Protein AF-A0A967L5Y7-F1 (afdb_monomer)

Foldseek 3Di:
DVVCVVVVPPPDDDDDPDDDPLVVVVVLLPDPPRDAQAEAAEQVVLLAAAQVSCFCCCVVRVHAYEHFDDDPVRVVVRVVVRVVCVVVVHHYYYYSPVVRGDRRHDPVD

Nearest PDB structures (foldseek):
  3vys-assembly1_B  TM=9.656E-01  e=8.120E-08  Thermococcus kodakarensis KOD1
  3dmd-assembly1_B-1  TM=2.455E-01  e=4.415E-01  Pyrococcus furiosus
  3dmd-assembly1_A  TM=2.765E-01  e=7.997E-01  Pyrococcus furiosus
  6g15-assembly2_B  TM=2.785E-01  e=3.416E+00  Staphylococcus aureus subsp. aureus USA300

Structure (mmCIF, N/CA/C/O backbone):
data_AF-A0A967L5Y7-F1
#
_entry.id   AF-A0A967L5Y7-F1
#
loop_
_atom_site.group_PDB
_atom_site.id
_atom_site.type_symbol
_atom_site.label_atom_id
_atom_site.label_alt_id
_atom_site.label_comp_id
_atom_site.label_asym_id
_atom_site.label_entity_id
_atom_site.label_seq_id
_atom_site.pdbx_PDB_ins_code
_atom_site.Cartn_x
_atom_site.Cartn_y
_atom_site.Cartn_z
_atom_site.occupancy
_atom_site.B_iso_or_equiv
_atom_site.auth_seq_id
_atom_site.auth_comp_id
_atom_site.auth_asym_id
_atom_site.auth_atom_id
_atom_site.pdbx_PDB_model_num
ATOM 1 N N . VAL A 1 1 ? 13.017 -0.365 -19.236 1.00 94.12 1 VAL A N 1
ATOM 2 C CA . VAL A 1 1 ? 12.847 -1.751 -19.743 1.00 94.12 1 VAL A CA 1
ATOM 3 C C . VAL A 1 1 ? 12.087 -1.774 -21.061 1.00 94.12 1 VAL A C 1
ATOM 5 O O . VAL A 1 1 ? 12.693 -2.161 -22.048 1.00 94.12 1 VAL A O 1
ATOM 8 N N . LEU A 1 2 ? 10.824 -1.322 -21.113 1.00 95.88 2 LEU A N 1
ATOM 9 C CA . LEU A 1 2 ? 10.016 -1.339 -22.348 1.00 95.88 2 LEU A CA 1
ATOM 10 C C . LEU A 1 2 ? 10.694 -0.610 -23.518 1.00 95.88 2 LEU A C 1
ATOM 12 O O . LEU A 1 2 ? 10.911 -1.221 -24.555 1.00 95.88 2 LEU A O 1
ATOM 16 N N . LEU A 1 3 ? 11.163 0.623 -23.305 1.00 97.38 3 LEU A N 1
ATOM 17 C CA . LEU A 1 3 ? 11.866 1.385 -24.344 1.00 97.38 3 LEU A CA 1
ATOM 18 C C . LEU A 1 3 ? 13.152 0.698 -24.845 1.00 97.38 3 LEU A C 1
ATOM 20 O O . LEU A 1 3 ? 13.415 0.663 -26.039 1.00 97.38 3 LEU A O 1
ATOM 24 N N . ALA A 1 4 ? 13.947 0.111 -23.943 1.00 97.19 4 ALA A N 1
ATOM 25 C CA . ALA A 1 4 ? 15.163 -0.612 -24.329 1.00 97.19 4 ALA A CA 1
ATOM 26 C C . ALA A 1 4 ? 14.841 -1.848 -25.187 1.00 97.19 4 ALA A C 1
ATOM 28 O O . ALA A 1 4 ? 15.575 -2.156 -26.124 1.00 97.19 4 ALA A O 1
ATOM 29 N N . ARG A 1 5 ? 13.716 -2.521 -24.896 1.00 96.69 5 ARG A N 1
ATOM 30 C CA . ARG A 1 5 ? 13.182 -3.612 -25.717 1.00 96.69 5 ARG A CA 1
ATOM 31 C C . ARG A 1 5 ? 12.712 -3.107 -27.082 1.00 96.69 5 ARG A C 1
ATOM 33 O O . ARG A 1 5 ? 13.040 -3.733 -28.081 1.00 96.69 5 ARG A O 1
ATOM 40 N N . GLU A 1 6 ? 11.982 -1.994 -27.126 1.00 97.94 6 GLU A N 1
ATOM 41 C CA . GLU A 1 6 ? 11.517 -1.366 -28.375 1.00 97.94 6 GLU A CA 1
ATOM 42 C C . GLU A 1 6 ? 12.681 -0.950 -29.285 1.00 97.94 6 GLU A C 1
ATOM 44 O O . GLU A 1 6 ? 12.597 -1.103 -30.498 1.00 97.94 6 GLU A O 1
ATOM 49 N N . GLN A 1 7 ? 13.787 -0.475 -28.708 1.00 98.06 7 GLN A N 1
ATOM 50 C CA . GLN A 1 7 ? 14.977 -0.031 -29.441 1.00 98.06 7 GLN A CA 1
ATOM 51 C C . GLN A 1 7 ? 15.994 -1.149 -29.732 1.00 98.06 7 GLN A C 1
ATOM 53 O O . GLN A 1 7 ? 17.020 -0.887 -30.356 1.00 98.06 7 GLN A O 1
ATOM 58 N N . GLY A 1 8 ? 15.749 -2.383 -29.279 1.00 97.88 8 GLY A N 1
ATOM 59 C CA . GLY A 1 8 ? 16.661 -3.511 -29.504 1.00 97.88 8 GLY A CA 1
ATOM 60 C C . GLY A 1 8 ? 18.032 -3.367 -28.827 1.00 97.88 8 GLY A C 1
ATOM 61 O O . GLY A 1 8 ? 19.029 -3.861 -29.352 1.00 97.88 8 GLY A O 1
ATOM 62 N N . LEU A 1 9 ? 18.113 -2.687 -27.677 1.00 98.00 9 LEU A N 1
ATOM 63 C CA . LEU A 1 9 ? 19.384 -2.433 -26.988 1.00 98.00 9 LEU A CA 1
ATOM 64 C C . LEU A 1 9 ? 19.919 -3.702 -26.306 1.00 98.00 9 LEU A C 1
ATOM 66 O O . LEU A 1 9 ? 19.432 -4.108 -25.252 1.00 98.00 9 LEU A O 1
ATOM 70 N N . ALA A 1 10 ? 20.964 -4.300 -26.879 1.00 96.69 10 ALA A N 1
ATOM 71 C CA . ALA A 1 10 ? 21.591 -5.519 -26.356 1.00 96.69 10 ALA A CA 1
ATOM 72 C C . ALA A 1 10 ? 22.532 -5.284 -25.156 1.00 96.69 10 ALA A C 1
ATOM 74 O O . ALA A 1 10 ? 22.893 -6.225 -24.456 1.00 96.69 10 ALA A O 1
ATOM 75 N N . ASN A 1 11 ? 22.939 -4.037 -24.908 1.00 97.38 11 ASN A N 1
ATOM 76 C CA . ASN A 1 11 ? 23.853 -3.649 -23.829 1.00 97.38 11 ASN A CA 1
ATOM 77 C C . ASN A 1 11 ? 23.134 -3.032 -22.614 1.00 97.38 11 ASN A C 1
ATOM 79 O O . ASN A 1 11 ? 23.776 -2.402 -21.775 1.00 97.38 11 ASN A O 1
ATOM 83 N N . PHE A 1 12 ? 21.812 -3.185 -22.521 1.00 97.81 12 PHE A N 1
ATOM 84 C CA . PHE A 1 12 ? 21.024 -2.731 -21.381 1.00 97.81 12 PHE A CA 1
ATOM 85 C C . PHE A 1 12 ? 20.764 -3.888 -20.411 1.00 97.81 12 PHE A C 1
ATOM 87 O O . PHE A 1 12 ? 20.192 -4.908 -20.789 1.00 97.81 12 PHE A O 1
ATOM 94 N N . SER A 1 13 ? 21.128 -3.716 -19.143 1.00 96.69 13 SER A N 1
ATOM 95 C CA . SER A 1 13 ? 20.881 -4.700 -18.088 1.00 96.69 13 SER A CA 1
ATOM 96 C C . SER A 1 13 ? 20.437 -4.022 -16.790 1.00 96.69 13 SER A C 1
ATOM 98 O O . SER A 1 13 ? 20.732 -2.855 -16.538 1.00 96.69 13 SER A O 1
ATOM 100 N N . ILE A 1 14 ? 19.680 -4.756 -15.970 1.00 96.88 14 ILE A N 1
ATOM 101 C CA . ILE A 1 14 ? 19.250 -4.339 -14.631 1.00 96.88 14 ILE A CA 1
ATOM 102 C C . ILE A 1 14 ? 19.487 -5.516 -13.690 1.00 96.88 14 ILE A C 1
ATOM 104 O O . ILE A 1 14 ? 19.041 -6.628 -13.971 1.00 96.88 14 ILE A O 1
ATOM 108 N N . VAL A 1 15 ? 20.123 -5.266 -12.548 1.00 97.25 15 VAL A N 1
ATOM 109 C CA . VAL A 1 15 ? 20.073 -6.190 -11.409 1.00 97.25 15 VAL A CA 1
ATOM 110 C C . VAL A 1 15 ? 18.820 -5.849 -10.606 1.00 97.25 15 VAL A C 1
ATOM 112 O O . VAL A 1 15 ? 18.752 -4.796 -9.973 1.00 97.25 15 VAL A O 1
ATOM 115 N N . SER A 1 16 ? 17.789 -6.689 -10.700 1.00 95.31 16 SER A N 1
ATOM 116 C CA . SER A 1 16 ? 16.496 -6.415 -10.067 1.00 95.31 16 SER A CA 1
ATOM 117 C C . SER A 1 16 ? 16.449 -6.943 -8.636 1.00 95.31 16 SER A C 1
ATOM 119 O O . SER A 1 16 ? 16.475 -8.150 -8.426 1.00 95.31 16 SER A O 1
ATOM 121 N N . ASN A 1 17 ? 16.303 -6.026 -7.678 1.00 94.31 17 ASN A N 1
ATOM 122 C CA . ASN A 1 17 ? 16.046 -6.311 -6.261 1.00 94.31 17 ASN A CA 1
ATOM 123 C C . ASN A 1 17 ? 14.715 -5.686 -5.803 1.00 94.31 17 ASN A C 1
ATOM 125 O O . ASN A 1 17 ? 14.584 -5.224 -4.671 1.00 94.31 17 ASN A O 1
ATOM 129 N N . GLN A 1 18 ? 13.746 -5.571 -6.714 1.00 92.25 18 GLN A N 1
ATOM 130 C CA . GLN A 1 18 ? 12.443 -4.989 -6.396 1.00 92.25 18 GLN A CA 1
ATOM 131 C C . GLN A 1 18 ? 11.676 -5.880 -5.411 1.00 92.25 18 GLN A C 1
ATOM 133 O O . GLN A 1 18 ? 11.660 -7.102 -5.543 1.00 92.25 18 GLN A O 1
ATOM 138 N N . VAL A 1 19 ? 11.009 -5.250 -4.444 1.00 91.00 19 VAL A N 1
ATOM 139 C CA . VAL A 1 19 ? 10.188 -5.914 -3.423 1.00 91.00 19 VAL A CA 1
ATOM 140 C C . VAL A 1 19 ? 8.753 -5.406 -3.483 1.00 91.00 19 VAL A C 1
ATOM 142 O O . VAL A 1 19 ? 8.499 -4.283 -3.921 1.00 91.00 19 VAL A O 1
ATOM 145 N N . THR A 1 20 ? 7.804 -6.220 -3.022 1.00 89.75 20 THR A N 1
ATOM 146 C CA . THR A 1 20 ? 6.391 -5.833 -2.957 1.00 89.75 20 THR A CA 1
ATOM 147 C C . THR A 1 20 ? 5.969 -5.561 -1.516 1.00 89.75 20 THR A C 1
ATOM 149 O O . THR A 1 20 ? 6.334 -6.292 -0.594 1.00 89.75 20 THR A O 1
ATOM 152 N N . VAL A 1 21 ? 5.168 -4.509 -1.318 1.00 88.88 21 VAL A N 1
ATOM 153 C CA . VAL A 1 21 ? 4.643 -4.152 0.010 1.00 88.88 21 VAL A CA 1
ATOM 154 C C . VAL A 1 21 ? 3.753 -5.258 0.596 1.00 88.88 21 VAL A C 1
ATOM 156 O O . VAL A 1 21 ? 3.981 -5.616 1.749 1.00 88.88 21 VAL A O 1
ATOM 159 N N . PRO A 1 22 ? 2.800 -5.862 -0.150 1.00 87.56 22 PRO A N 1
ATOM 160 C CA . PRO A 1 22 ? 1.959 -6.927 0.399 1.00 87.56 22 PRO A CA 1
ATOM 161 C C . PRO A 1 22 ? 2.747 -8.120 0.954 1.00 87.56 22 PRO A C 1
ATOM 163 O O . PRO A 1 22 ? 2.399 -8.620 2.020 1.00 87.56 22 PRO A O 1
ATOM 166 N N . ALA A 1 23 ? 3.822 -8.554 0.284 1.00 89.44 23 ALA A N 1
ATOM 167 C CA . ALA A 1 23 ? 4.631 -9.681 0.751 1.00 89.44 23 ALA A CA 1
ATOM 168 C C . ALA A 1 23 ? 5.355 -9.367 2.070 1.00 89.44 23 ALA A C 1
ATOM 170 O O . ALA A 1 23 ? 5.318 -10.171 2.999 1.00 89.44 23 ALA A O 1
ATOM 171 N N . ALA A 1 24 ? 5.955 -8.177 2.179 1.00 89.50 24 ALA A N 1
ATOM 172 C CA . ALA A 1 24 ? 6.624 -7.742 3.404 1.00 89.50 24 ALA A CA 1
ATOM 173 C C . ALA A 1 24 ? 5.642 -7.603 4.580 1.00 89.50 24 ALA A C 1
ATOM 175 O O . ALA A 1 24 ? 5.938 -8.008 5.701 1.00 89.50 24 ALA A O 1
ATOM 176 N N . VAL A 1 25 ? 4.450 -7.064 4.315 1.00 90.69 25 VAL A N 1
ATOM 177 C CA . VAL A 1 25 ? 3.403 -6.899 5.327 1.00 90.69 25 VAL A CA 1
ATOM 178 C C . VAL A 1 25 ? 2.849 -8.244 5.800 1.00 90.69 25 VAL A C 1
ATOM 180 O O . VAL A 1 25 ? 2.651 -8.405 7.000 1.00 90.69 25 VAL A O 1
ATOM 183 N N . ARG A 1 26 ? 2.630 -9.220 4.904 1.00 91.62 26 ARG A N 1
ATOM 184 C CA . ARG A 1 26 ? 2.212 -10.577 5.308 1.00 91.62 26 ARG A CA 1
ATOM 185 C C . ARG A 1 26 ? 3.235 -11.217 6.238 1.00 91.62 26 ARG A C 1
ATOM 187 O O . ARG A 1 26 ? 2.866 -11.659 7.315 1.00 91.62 26 ARG A O 1
ATOM 194 N N . ALA A 1 27 ? 4.518 -11.148 5.884 1.00 91.31 27 ALA A N 1
ATOM 195 C CA . ALA A 1 27 ? 5.583 -11.678 6.732 1.00 91.31 27 ALA A CA 1
ATOM 196 C C . ALA A 1 27 ? 5.596 -11.045 8.138 1.00 91.31 27 ALA A C 1
ATOM 198 O O . ALA A 1 27 ? 5.846 -11.738 9.121 1.00 91.31 27 ALA A O 1
ATOM 199 N N . LEU A 1 28 ? 5.297 -9.745 8.247 1.00 90.19 28 LEU A N 1
ATOM 200 C CA . LEU A 1 28 ? 5.168 -9.063 9.537 1.00 90.19 28 LEU A CA 1
ATOM 201 C C . LEU A 1 28 ? 3.927 -9.524 10.315 1.00 90.19 28 LEU A C 1
ATOM 203 O O . LEU A 1 28 ? 4.002 -9.713 11.525 1.00 90.19 28 LEU A O 1
ATOM 207 N N . LEU A 1 29 ? 2.792 -9.689 9.640 1.00 90.38 29 LEU A N 1
ATOM 208 C CA . LEU A 1 29 ? 1.529 -10.105 10.254 1.00 90.38 29 LEU A CA 1
ATOM 209 C C . LEU A 1 29 ? 1.522 -11.570 10.707 1.00 90.38 29 LEU A C 1
ATOM 211 O O . LEU A 1 29 ? 0.865 -11.885 11.694 1.00 90.38 29 LEU A O 1
ATOM 215 N N . ASP A 1 30 ? 2.262 -12.437 10.018 1.00 91.38 30 ASP A N 1
ATOM 216 C CA . ASP A 1 30 ? 2.412 -13.854 10.369 1.00 91.38 30 ASP A CA 1
ATOM 217 C C . ASP A 1 30 ? 3.391 -14.070 11.540 1.00 91.38 30 ASP A C 1
ATOM 219 O O . ASP A 1 30 ? 3.446 -15.158 12.117 1.00 91.38 30 ASP A O 1
ATOM 223 N N . ALA A 1 31 ? 4.171 -13.048 11.913 1.00 90.00 31 ALA A N 1
ATOM 224 C CA . ALA A 1 31 ? 5.104 -13.135 13.026 1.00 90.00 31 ALA A CA 1
ATOM 225 C C . ALA A 1 31 ? 4.360 -13.034 14.381 1.00 90.00 31 ALA A C 1
ATOM 227 O O . ALA A 1 31 ? 3.676 -12.039 14.633 1.00 90.00 31 ALA A O 1
ATOM 228 N N . PRO A 1 32 ? 4.525 -14.012 15.296 1.00 77.62 32 PRO A N 1
ATOM 229 C CA . PRO A 1 32 ? 3.743 -14.105 16.537 1.00 77.62 32 PRO A CA 1
ATOM 230 C C . PRO A 1 32 ? 3.980 -12.947 17.520 1.00 77.62 32 PRO A C 1
ATOM 232 O O . PRO A 1 32 ? 3.134 -12.665 18.365 1.00 77.62 32 PRO A O 1
ATOM 235 N N . GLU A 1 33 ? 5.108 -12.248 17.391 1.00 80.56 33 GLU A N 1
ATOM 236 C CA . GLU A 1 33 ? 5.489 -11.133 18.265 1.00 80.56 33 GLU A CA 1
ATOM 237 C C . GLU A 1 33 ? 4.855 -9.791 17.842 1.00 80.56 33 GLU A C 1
ATOM 239 O O . GLU A 1 33 ? 4.972 -8.784 18.548 1.00 80.56 33 GLU A O 1
ATOM 244 N N . THR A 1 34 ? 4.197 -9.743 16.679 1.00 76.38 34 THR A N 1
ATOM 245 C CA . THR A 1 34 ? 3.704 -8.498 16.084 1.00 76.38 34 THR A CA 1
ATOM 246 C C . THR A 1 34 ? 2.453 -7.991 16.800 1.00 76.38 34 THR A C 1
ATOM 248 O O . THR A 1 34 ? 1.347 -8.506 16.639 1.00 76.38 34 THR A O 1
ATOM 251 N N . ARG A 1 35 ? 2.609 -6.897 17.553 1.00 85.19 35 ARG A N 1
ATOM 252 C CA . ARG A 1 35 ? 1.511 -6.180 18.221 1.00 85.19 35 ARG A CA 1
ATOM 253 C C . ARG A 1 35 ? 1.089 -4.959 17.408 1.00 85.19 35 ARG A C 1
ATOM 255 O O . ARG A 1 35 ? 1.485 -3.839 17.713 1.00 85.19 35 ARG A O 1
ATOM 262 N N . LEU A 1 36 ? 0.317 -5.189 16.347 1.00 89.75 36 LEU A N 1
ATOM 263 C CA . LEU A 1 36 ? -0.233 -4.127 15.499 1.00 89.75 36 LEU A CA 1
ATOM 264 C C . LEU A 1 36 ? -1.758 -4.165 15.503 1.00 89.75 36 LEU A C 1
ATOM 266 O O . LEU A 1 36 ? -2.358 -5.209 15.241 1.00 89.75 36 LEU A O 1
ATOM 270 N N . ASP A 1 37 ? -2.380 -3.015 15.747 1.00 93.00 37 ASP A N 1
ATOM 271 C CA . ASP A 1 37 ? -3.841 -2.879 15.761 1.00 93.00 37 ASP A CA 1
ATOM 272 C C . ASP A 1 37 ? -4.407 -2.420 14.416 1.00 93.00 37 ASP A C 1
ATOM 274 O O . ASP A 1 37 ? -5.554 -2.721 14.097 1.00 93.00 37 ASP A O 1
ATOM 278 N N . ALA A 1 38 ? -3.618 -1.688 13.629 1.00 96.00 38 ALA A N 1
ATOM 279 C CA . ALA A 1 38 ? -4.014 -1.099 12.354 1.00 96.00 38 ALA A CA 1
ATOM 280 C C . ALA A 1 38 ? -2.784 -0.654 11.549 1.00 96.00 38 ALA A C 1
AT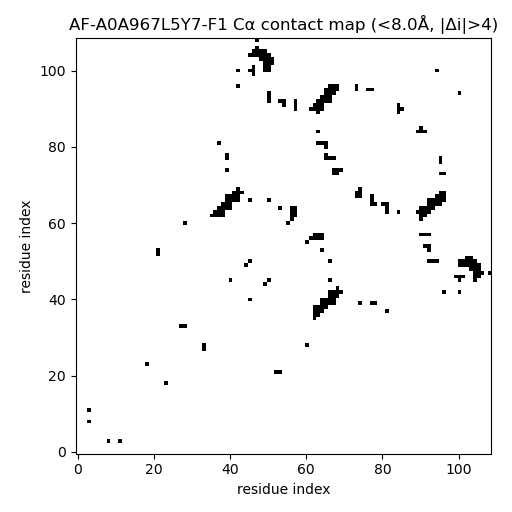OM 282 O O . ALA A 1 38 ? -1.671 -0.619 12.077 1.00 96.00 38 ALA A O 1
ATOM 283 N N . PHE A 1 39 ? -2.994 -0.258 10.291 1.00 95.94 39 PHE A N 1
ATOM 284 C CA . PHE A 1 39 ? -1.928 0.237 9.418 1.00 95.94 39 PHE A CA 1
ATOM 285 C C . PHE A 1 39 ? -2.283 1.561 8.747 1.00 95.94 39 PHE A C 1
ATOM 287 O O . PHE A 1 39 ? -3.407 1.775 8.291 1.00 95.94 39 PHE A O 1
ATOM 294 N N . ILE A 1 40 ? -1.269 2.409 8.590 1.00 97.00 40 ILE A N 1
ATOM 295 C CA . ILE A 1 40 ? -1.292 3.519 7.640 1.00 97.00 40 ILE A CA 1
ATOM 296 C C . ILE A 1 40 ? -0.531 3.063 6.394 1.00 97.00 40 ILE A C 1
ATOM 298 O O . ILE A 1 40 ? 0.671 2.805 6.453 1.00 97.00 40 ILE A O 1
ATOM 302 N N . ALA A 1 41 ? -1.236 2.920 5.273 1.00 95.06 41 ALA A N 1
ATOM 303 C CA . ALA A 1 41 ? -0.645 2.465 4.020 1.00 95.06 41 ALA A CA 1
ATOM 304 C C . ALA A 1 41 ? 0.047 3.619 3.265 1.00 95.06 41 ALA A C 1
ATOM 306 O O . ALA A 1 41 ? -0.446 4.754 3.275 1.00 95.06 41 ALA A O 1
ATOM 307 N N . PRO A 1 42 ? 1.175 3.343 2.581 1.00 92.31 42 PRO A N 1
ATOM 308 C CA . PRO A 1 42 ? 1.977 4.366 1.919 1.00 92.31 42 PRO A CA 1
ATOM 309 C C . PRO A 1 42 ? 1.280 4.939 0.678 1.00 92.31 42 PRO A C 1
ATOM 311 O O . PRO A 1 42 ? 0.971 4.214 -0.273 1.00 92.31 42 PRO A O 1
ATOM 314 N N . GLY A 1 43 ? 1.120 6.265 0.644 1.00 92.50 43 GLY A N 1
ATOM 315 C CA . GLY A 1 43 ? 0.456 6.975 -0.449 1.00 92.50 43 GLY A CA 1
ATOM 316 C C . GLY A 1 43 ? 1.083 6.733 -1.823 1.00 92.50 43 GLY A C 1
ATOM 317 O O . GLY A 1 43 ? 0.377 6.355 -2.749 1.00 92.50 43 GLY A O 1
ATOM 318 N N . HIS A 1 44 ? 2.407 6.873 -1.969 1.00 94.38 44 HIS A N 1
ATOM 319 C CA . HIS A 1 44 ? 3.073 6.739 -3.277 1.00 94.38 44 HIS A CA 1
ATOM 320 C C . HIS A 1 44 ? 2.991 5.333 -3.882 1.00 94.38 44 HIS A C 1
ATOM 322 O O . HIS A 1 44 ? 2.813 5.198 -5.088 1.00 94.38 44 HIS A O 1
ATOM 328 N N . VAL A 1 45 ? 3.067 4.279 -3.065 1.00 93.19 45 VAL A N 1
ATOM 329 C CA . VAL A 1 45 ? 2.858 2.905 -3.560 1.00 93.19 45 VAL A CA 1
ATOM 330 C C . VAL A 1 45 ? 1.404 2.728 -3.997 1.00 93.19 45 VAL A C 1
ATOM 332 O O . VAL A 1 45 ? 1.129 2.115 -5.029 1.00 93.19 45 VAL A O 1
ATOM 335 N N . SER A 1 46 ? 0.474 3.321 -3.248 1.00 95.00 46 SER A N 1
ATOM 336 C CA . SER A 1 46 ? -0.954 3.289 -3.561 1.00 95.00 46 SER A CA 1
ATOM 337 C C . SER A 1 46 ? -1.304 4.100 -4.816 1.00 95.00 46 SER A C 1
ATOM 339 O O . SER A 1 46 ? -2.268 3.765 -5.491 1.00 95.00 46 SER A O 1
ATOM 341 N N . LEU A 1 47 ? -0.516 5.115 -5.200 1.00 94.81 47 LEU A N 1
ATOM 342 C CA . LEU A 1 47 ? -0.695 5.812 -6.488 1.00 94.81 47 LEU A CA 1
ATOM 343 C C . LEU A 1 47 ? -0.563 4.852 -7.670 1.00 94.81 47 LEU A C 1
ATOM 345 O O . LEU A 1 47 ? -1.298 4.963 -8.647 1.00 94.81 47 LEU A O 1
ATOM 349 N N . VAL A 1 48 ? 0.382 3.918 -7.573 1.00 95.12 48 VAL A N 1
ATOM 350 C CA . VAL A 1 48 ? 0.647 2.927 -8.617 1.00 95.12 48 VAL A CA 1
ATOM 351 C C . VAL A 1 48 ? -0.334 1.767 -8.507 1.00 95.12 48 VAL A C 1
ATOM 353 O O . VAL A 1 48 ? -0.947 1.381 -9.493 1.00 95.12 48 VAL A O 1
ATOM 356 N N . THR A 1 49 ? -0.504 1.231 -7.301 1.00 94.06 49 THR A N 1
ATOM 357 C CA . THR A 1 49 ? -1.166 -0.064 -7.084 1.00 94.06 49 THR A CA 1
ATOM 358 C C . THR A 1 49 ? -2.643 0.028 -6.689 1.00 94.06 49 THR A C 1
ATOM 360 O O . THR A 1 49 ? -3.347 -0.982 -6.689 1.00 94.06 49 THR A O 1
ATOM 363 N N . GLY A 1 50 ? -3.123 1.226 -6.356 1.00 94.25 50 GLY A N 1
ATOM 364 C CA . GLY A 1 50 ? -4.464 1.448 -5.833 1.00 94.25 50 GLY A CA 1
ATOM 365 C C . GLY A 1 50 ? -4.626 0.957 -4.398 1.00 94.25 50 GLY A C 1
ATOM 366 O O . GLY A 1 50 ? -3.657 0.784 -3.659 1.00 94.25 50 GLY A O 1
ATOM 367 N N . SER A 1 51 ? -5.875 0.738 -3.985 1.00 92.12 51 SER A N 1
ATOM 368 C CA . SER A 1 51 ? -6.199 0.280 -2.626 1.00 92.12 51 SER A CA 1
ATOM 369 C C . SER A 1 51 ? -6.434 -1.224 -2.514 1.00 92.12 51 SER A C 1
ATOM 371 O O . SER A 1 51 ? -6.317 -1.785 -1.422 1.00 92.12 51 SER A O 1
ATOM 373 N N . ARG A 1 52 ? -6.741 -1.896 -3.632 1.00 90.12 52 ARG A N 1
ATOM 374 C CA . ARG A 1 52 ? -7.077 -3.330 -3.664 1.00 90.12 52 ARG A CA 1
ATOM 375 C C . ARG A 1 52 ? -6.014 -4.236 -3.024 1.00 90.12 52 ARG A C 1
ATOM 377 O O . ARG A 1 52 ? -6.410 -5.140 -2.288 1.00 90.12 52 ARG A O 1
ATOM 384 N N . PRO A 1 53 ? -4.696 -4.016 -3.218 1.00 91.56 53 PRO A N 1
ATOM 385 C CA . PRO A 1 53 ? -3.677 -4.907 -2.659 1.00 91.56 53 PRO A CA 1
ATOM 386 C C . PRO A 1 53 ? -3.631 -4.950 -1.132 1.00 91.56 53 PRO A C 1
ATOM 388 O O . PRO A 1 53 ? -3.026 -5.865 -0.589 1.00 91.56 53 PRO A O 1
ATOM 391 N N . TYR A 1 54 ? -4.255 -3.996 -0.435 1.00 92.69 54 TYR A N 1
ATOM 392 C CA . TYR A 1 54 ? -4.328 -3.978 1.029 1.00 92.69 54 TYR A CA 1
ATOM 393 C C . TYR A 1 54 ? -5.539 -4.738 1.585 1.00 92.69 54 TYR A C 1
ATOM 395 O O . TYR A 1 54 ? -5.637 -4.921 2.795 1.00 92.69 54 TYR A O 1
ATOM 403 N N . GLY A 1 55 ? -6.463 -5.202 0.731 1.00 93.25 55 GLY A N 1
ATOM 404 C CA . GLY A 1 55 ? -7.722 -5.825 1.161 1.00 93.25 55 GLY A CA 1
ATOM 405 C C . GLY A 1 55 ? -7.535 -7.034 2.080 1.00 93.25 55 GLY A C 1
ATOM 406 O O . GLY A 1 55 ? -8.301 -7.216 3.025 1.00 93.25 55 GLY A O 1
ATOM 407 N N . PHE A 1 56 ? -6.466 -7.802 1.863 1.00 94.12 56 PHE A N 1
ATOM 408 C CA . PHE A 1 56 ? -6.138 -8.968 2.680 1.00 94.12 56 PHE A CA 1
ATOM 409 C C . PHE A 1 56 ? -5.874 -8.625 4.152 1.00 94.12 56 PHE A C 1
ATOM 411 O O . PHE A 1 56 ? -6.083 -9.454 5.025 1.00 94.12 56 PHE A O 1
ATOM 418 N N . MET A 1 57 ? -5.417 -7.406 4.453 1.00 94.50 57 MET A N 1
ATOM 419 C CA . MET A 1 57 ? -5.083 -7.006 5.823 1.00 94.50 57 MET A CA 1
ATOM 420 C C . MET A 1 57 ? -6.349 -6.934 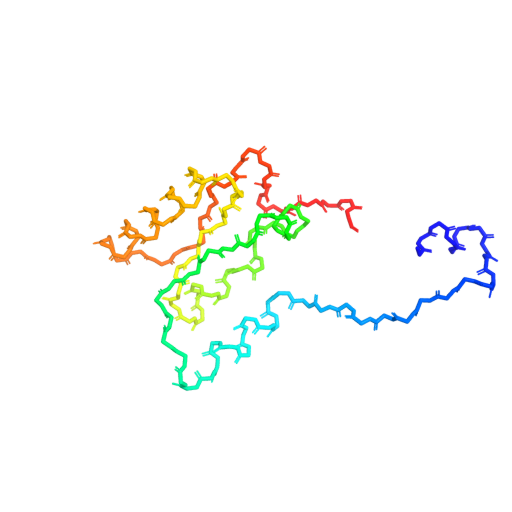6.684 1.00 94.50 57 MET A C 1
ATOM 422 O O . MET A 1 57 ? -6.354 -7.392 7.825 1.00 94.50 57 MET A O 1
ATOM 426 N N . ALA A 1 58 ? -7.443 -6.435 6.106 1.00 94.75 58 ALA A N 1
ATOM 427 C CA . ALA A 1 58 ? -8.745 -6.420 6.759 1.00 94.75 58 ALA A CA 1
ATOM 428 C C . ALA A 1 58 ? -9.413 -7.805 6.730 1.00 94.75 58 ALA A C 1
ATOM 430 O O . ALA A 1 58 ? -9.914 -8.253 7.757 1.00 94.75 58 ALA A O 1
ATOM 431 N N . ALA A 1 59 ? -9.398 -8.486 5.578 1.00 95.19 59 ALA A N 1
ATOM 432 C CA . ALA A 1 59 ? -10.113 -9.750 5.385 1.00 95.19 59 ALA A CA 1
ATOM 433 C C . ALA A 1 59 ? -9.477 -10.941 6.124 1.00 95.19 59 ALA A C 1
ATOM 435 O O . ALA A 1 59 ? -10.191 -11.707 6.764 1.00 95.19 59 ALA A O 1
ATOM 436 N N . ASP A 1 60 ? -8.151 -11.078 6.054 1.00 94.88 60 ASP A N 1
ATOM 437 C CA . ASP A 1 60 ? -7.439 -12.257 6.559 1.00 94.88 60 ASP A CA 1
ATOM 438 C C . ASP A 1 60 ? -6.956 -12.040 8.005 1.00 94.88 60 ASP A C 1
ATOM 440 O O . ASP A 1 60 ? -6.944 -12.973 8.803 1.00 94.88 60 ASP A O 1
ATOM 444 N N . TYR A 1 61 ? -6.568 -10.804 8.355 1.00 93.88 61 TYR A N 1
ATOM 445 C CA . TYR A 1 61 ? -5.915 -10.490 9.637 1.00 93.88 61 TYR A CA 1
ATOM 446 C C . TYR A 1 61 ? -6.744 -9.595 10.567 1.00 93.88 61 TYR A C 1
ATOM 448 O O . TYR A 1 61 ? -6.321 -9.316 11.693 1.00 93.88 61 TYR A O 1
ATOM 456 N N . GLY A 1 62 ? -7.903 -9.105 10.116 1.00 94.69 62 GLY A N 1
ATOM 457 C CA . GLY A 1 62 ? -8.747 -8.217 10.914 1.00 94.69 62 GLY A CA 1
ATOM 458 C C . GLY A 1 62 ? -8.071 -6.891 11.275 1.00 94.69 62 GLY A C 1
ATOM 459 O O . GLY A 1 62 ? -8.404 -6.301 12.303 1.00 94.69 62 GLY A O 1
ATOM 460 N N . LYS A 1 63 ? -7.128 -6.409 10.455 1.00 95.25 63 LYS A N 1
ATOM 461 C CA . LYS A 1 63 ? -6.399 -5.153 10.682 1.00 95.25 63 LYS A CA 1
ATOM 462 C C . LYS A 1 63 ? -6.907 -4.058 9.736 1.00 95.25 63 LYS A C 1
ATOM 464 O O . LYS A 1 63 ? -6.685 -4.169 8.527 1.00 95.25 63 LYS A O 1
ATOM 469 N N . PRO A 1 64 ? -7.568 -2.995 10.238 1.00 97.38 64 PRO A N 1
ATOM 470 C CA . PRO A 1 64 ? -8.001 -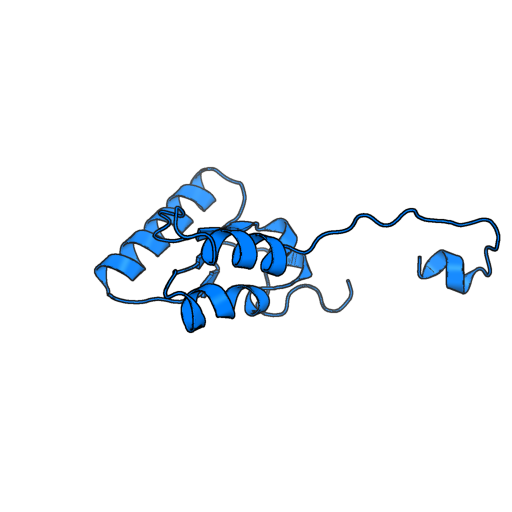1.891 9.393 1.00 97.38 64 PRO A CA 1
ATOM 471 C C . PRO A 1 64 ? -6.794 -1.150 8.819 1.00 97.38 64 PRO A C 1
ATOM 473 O O . PRO A 1 64 ? -5.738 -1.041 9.452 1.00 97.38 64 PRO A O 1
ATOM 476 N N . VAL A 1 65 ? -6.970 -0.617 7.612 1.00 97.12 65 VAL A N 1
ATOM 477 C CA . VAL A 1 65 ? -5.913 0.084 6.880 1.00 97.12 65 VAL A CA 1
ATOM 478 C C . VAL A 1 65 ? -6.448 1.401 6.355 1.00 97.12 65 VAL A C 1
ATOM 480 O O . VAL A 1 65 ? -7.535 1.447 5.782 1.00 97.12 65 VAL A O 1
ATOM 483 N N . VAL A 1 66 ? -5.668 2.469 6.498 1.00 98.19 66 VAL A N 1
ATOM 484 C CA . VAL A 1 66 ? -5.977 3.753 5.864 1.00 98.19 66 VAL A CA 1
ATOM 485 C C . VAL A 1 66 ? -4.801 4.206 5.011 1.00 98.19 66 VAL A C 1
ATOM 487 O O . VAL A 1 66 ? -3.694 4.380 5.512 1.00 98.19 66 VAL A O 1
ATOM 490 N N . ILE A 1 67 ? -5.026 4.406 3.712 1.00 97.94 67 ILE A N 1
ATOM 491 C CA . ILE A 1 67 ? -4.028 5.000 2.811 1.00 97.94 67 ILE A CA 1
ATOM 492 C C . ILE A 1 67 ? -3.939 6.492 3.098 1.00 97.94 67 ILE A C 1
ATOM 494 O O . ILE A 1 67 ? -4.955 7.184 3.009 1.00 97.94 67 ILE A O 1
ATOM 498 N N . SER A 1 68 ? -2.734 6.979 3.385 1.00 98.31 68 SER A N 1
ATOM 499 C CA . SER A 1 68 ? -2.466 8.378 3.729 1.00 98.31 68 SER A CA 1
ATOM 500 C C . SER A 1 68 ? -1.556 9.055 2.709 1.00 98.31 68 SER A C 1
ATOM 502 O O . SER A 1 68 ? -0.723 8.410 2.068 1.00 98.31 68 SER A O 1
ATOM 504 N N . GLY A 1 69 ? -1.698 10.376 2.597 1.00 96.38 69 GLY A N 1
ATOM 505 C CA . GLY A 1 69 ? -0.646 11.236 2.063 1.00 96.38 69 GLY A CA 1
ATOM 506 C C . GLY A 1 69 ? 0.491 11.437 3.073 1.00 96.38 69 GLY A C 1
ATOM 507 O O . GLY A 1 69 ? 0.60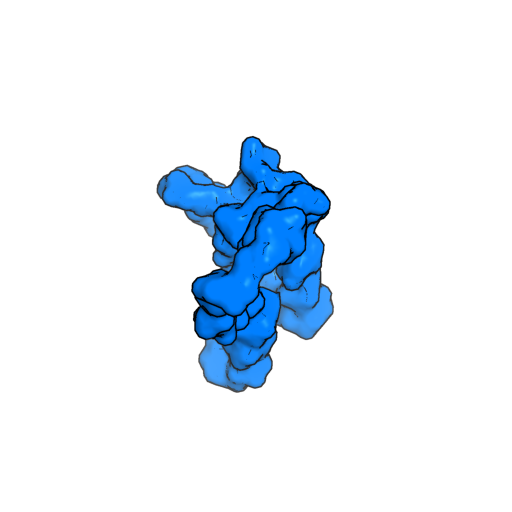4 10.701 4.058 1.00 96.38 69 GLY A O 1
ATOM 508 N N . PHE A 1 70 ? 1.336 12.432 2.816 1.00 96.31 70 PHE A N 1
ATOM 509 C CA . PHE A 1 70 ? 2.568 12.688 3.576 1.00 96.31 70 PHE A CA 1
ATOM 510 C C . PHE A 1 70 ? 2.545 14.008 4.346 1.00 96.31 70 PHE A C 1
ATOM 512 O O . PHE A 1 70 ? 3.479 14.284 5.097 1.00 96.31 70 PHE A O 1
ATOM 519 N N . GLU A 1 71 ? 1.492 14.814 4.190 1.00 96.75 71 GLU A N 1
ATOM 520 C CA . GLU A 1 71 ? 1.350 16.019 4.997 1.00 96.75 71 GLU A CA 1
ATOM 521 C C . GLU A 1 71 ? 1.012 15.639 6.444 1.00 96.75 71 GLU A C 1
ATOM 523 O O . GLU A 1 71 ? 0.316 14.644 6.678 1.00 96.75 71 GLU A O 1
ATOM 528 N N . PRO A 1 72 ? 1.424 16.437 7.443 1.00 97.44 72 PRO A N 1
ATOM 529 C CA . PRO A 1 72 ? 1.089 16.164 8.839 1.00 97.44 72 PRO A CA 1
ATOM 530 C C . PRO A 1 72 ? -0.417 15.970 9.065 1.00 97.44 72 PRO A C 1
ATOM 532 O O . PRO A 1 72 ? -0.840 15.092 9.816 1.00 97.44 72 PRO A O 1
ATOM 535 N N . THR A 1 73 ? -1.245 16.752 8.369 1.00 97.94 73 THR A N 1
ATOM 536 C CA . THR A 1 73 ? -2.708 16.645 8.427 1.00 97.94 73 THR A CA 1
ATOM 537 C C . THR A 1 73 ? -3.239 15.354 7.809 1.00 97.94 73 THR A C 1
ATOM 539 O O . THR A 1 73 ? -4.252 14.843 8.287 1.00 97.94 73 THR A O 1
ATOM 542 N N . ASP A 1 74 ? -2.553 14.788 6.811 1.00 98.06 74 ASP A N 1
ATOM 543 C CA . ASP A 1 74 ? -2.930 13.500 6.230 1.00 98.06 74 ASP A CA 1
ATOM 544 C C . ASP A 1 74 ? -2.781 12.377 7.257 1.00 98.06 74 ASP A C 1
ATOM 546 O O . ASP A 1 74 ? -3.716 11.604 7.472 1.00 98.06 74 ASP A O 1
ATOM 550 N N . LEU A 1 75 ? -1.644 12.347 7.958 1.00 97.81 75 LEU A N 1
ATOM 551 C CA . LEU A 1 75 ? -1.366 11.350 8.994 1.00 97.81 75 LEU A CA 1
ATOM 552 C C . LEU A 1 75 ? -2.327 11.469 10.179 1.00 97.81 75 LEU A C 1
ATOM 554 O O . LEU A 1 75 ? -2.842 10.456 10.664 1.00 97.81 75 LEU A O 1
ATOM 558 N N . LEU A 1 76 ? -2.612 12.695 10.629 1.00 98.38 76 LEU A N 1
ATOM 559 C CA . LEU A 1 76 ? -3.591 12.935 11.692 1.00 98.38 76 LEU A CA 1
ATOM 560 C C . LEU A 1 76 ? -4.987 12.452 11.282 1.00 98.38 76 LEU A C 1
ATOM 562 O O . LEU A 1 76 ? -5.669 11.784 12.063 1.00 98.38 76 LEU A O 1
ATOM 566 N N . GLN A 1 77 ? -5.409 12.738 10.049 1.00 98.56 77 GLN A N 1
ATOM 567 C CA . GLN A 1 77 ? -6.707 12.298 9.550 1.00 98.56 77 GLN A CA 1
ATOM 568 C C . GLN A 1 77 ? -6.769 10.775 9.375 1.00 98.56 77 GLN A C 1
ATOM 570 O O . GLN A 1 77 ? -7.769 10.171 9.759 1.00 98.56 77 GLN A O 1
ATOM 575 N N . ALA A 1 78 ? -5.719 10.144 8.846 1.00 98.56 78 ALA A N 1
ATOM 576 C CA . ALA A 1 78 ? -5.646 8.692 8.704 1.00 98.56 78 ALA A CA 1
ATOM 577 C C . ALA A 1 78 ? -5.721 7.988 10.068 1.00 98.56 78 ALA A C 1
ATOM 579 O O . ALA A 1 78 ? -6.480 7.034 10.238 1.00 98.56 78 ALA A O 1
ATOM 580 N N . THR A 1 79 ? -5.021 8.526 11.070 1.00 98.38 79 THR A N 1
ATOM 581 C CA . THR A 1 79 ? -5.091 8.049 12.459 1.00 98.38 79 THR A CA 1
ATOM 582 C C . THR A 1 79 ? -6.506 8.184 13.021 1.00 98.38 79 THR A C 1
ATOM 584 O O . THR A 1 79 ? -7.057 7.231 13.570 1.00 98.38 79 THR A O 1
ATOM 587 N N . LEU A 1 80 ? -7.148 9.341 12.831 1.00 98.62 80 LEU A N 1
ATOM 588 C CA . LEU A 1 80 ? -8.533 9.560 13.251 1.00 98.62 80 LEU A CA 1
ATOM 589 C C . LEU A 1 80 ? -9.506 8.576 12.580 1.00 98.62 80 LEU A C 1
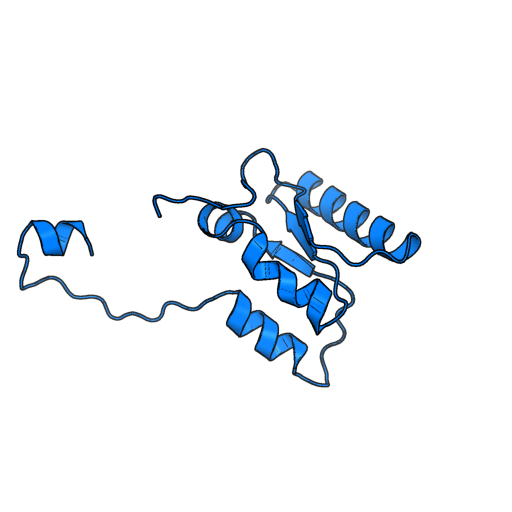ATOM 591 O O . LEU A 1 80 ? -10.438 8.096 13.223 1.00 98.62 80 LEU A O 1
ATOM 595 N N . MET A 1 81 ? -9.306 8.274 11.297 1.00 98.62 81 MET A N 1
ATOM 596 C CA . MET A 1 81 ? -10.115 7.306 10.551 1.00 98.62 81 MET A CA 1
ATOM 597 C C . MET A 1 81 ? -9.971 5.887 11.118 1.00 98.62 81 MET A C 1
ATOM 599 O O . MET A 1 81 ? -10.985 5.229 11.346 1.00 98.62 81 MET A O 1
ATOM 603 N N . ILE A 1 82 ? -8.750 5.454 11.449 1.00 98.62 82 ILE A N 1
ATOM 604 C CA . ILE A 1 82 ? -8.493 4.174 12.134 1.00 98.62 82 ILE A CA 1
ATOM 605 C C . ILE A 1 82 ? -9.229 4.113 13.477 1.00 98.62 82 ILE A C 1
ATOM 607 O O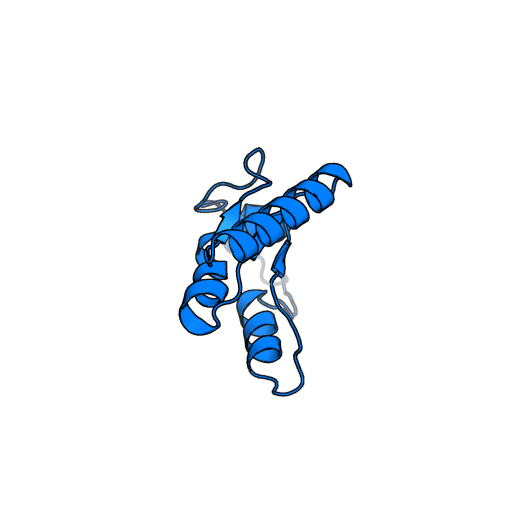 . ILE A 1 82 ? -9.971 3.165 13.733 1.00 98.62 82 ILE A O 1
ATOM 611 N N . LEU A 1 83 ? -9.072 5.137 14.321 1.00 98.38 83 LEU A N 1
ATOM 612 C CA . LEU A 1 83 ? -9.701 5.174 15.646 1.00 98.38 83 LEU A CA 1
ATOM 613 C C . LEU A 1 83 ? -11.234 5.134 15.556 1.00 98.38 83 LEU A C 1
ATOM 615 O O . LEU A 1 83 ? -11.894 4.492 16.373 1.00 98.38 83 LEU A O 1
ATOM 619 N N . ARG A 1 84 ? -11.822 5.787 14.544 1.00 98.62 84 ARG A N 1
ATOM 620 C CA . ARG A 1 84 ? -13.266 5.712 14.276 1.00 98.62 84 ARG A CA 1
ATOM 621 C C . ARG A 1 84 ? -13.699 4.308 13.878 1.00 98.62 84 ARG A C 1
ATOM 623 O O . ARG A 1 84 ? -14.689 3.835 14.425 1.00 98.62 84 ARG A O 1
ATOM 630 N N . GLN A 1 85 ? -12.955 3.645 12.988 1.00 98.31 85 GLN A N 1
ATOM 631 C CA . GLN A 1 85 ? -13.230 2.255 12.619 1.00 98.31 85 GLN A CA 1
ATOM 632 C C . GLN A 1 85 ? -13.221 1.345 13.853 1.00 98.31 85 GLN A C 1
ATOM 634 O O . GLN A 1 85 ? -14.186 0.620 14.070 1.00 98.31 85 GLN A O 1
ATOM 639 N N . GLN A 1 86 ? -12.203 1.457 14.710 1.00 96.81 86 GLN A N 1
ATOM 640 C CA . GLN A 1 86 ? -12.107 0.670 15.945 1.00 96.81 86 GLN A CA 1
ATOM 641 C C . GLN A 1 86 ? -13.285 0.921 16.893 1.00 96.81 86 GLN A C 1
ATOM 643 O O . GLN A 1 86 ? -13.916 -0.025 17.358 1.00 96.81 86 GLN A O 1
ATOM 648 N N . ARG A 1 87 ? -13.634 2.192 17.133 1.00 98.12 87 ARG A N 1
ATOM 649 C CA . ARG A 1 87 ? -14.796 2.572 17.954 1.00 98.12 87 ARG A CA 1
ATOM 650 C C . ARG A 1 87 ? -16.112 2.016 17.397 1.00 98.12 87 ARG A C 1
ATOM 652 O O . ARG A 1 87 ? -17.014 1.698 18.161 1.00 98.12 87 ARG A O 1
ATOM 659 N N . GLU A 1 88 ? -16.237 1.944 16.077 1.00 98.19 88 GLU A N 1
ATOM 660 C CA . GLU A 1 88 ? -17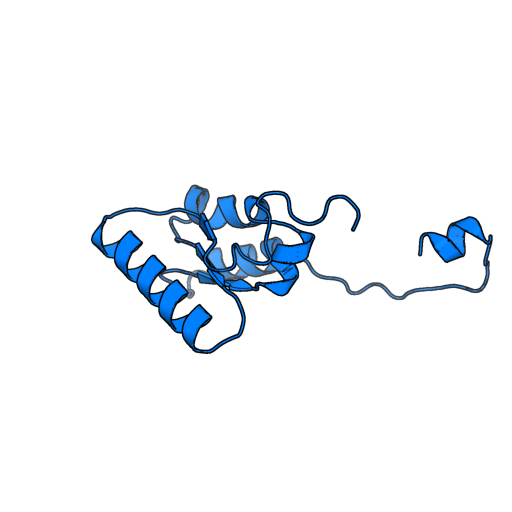.437 1.481 15.369 1.00 98.19 88 GLU A CA 1
ATOM 661 C C . GLU A 1 88 ? -17.448 -0.038 15.126 1.00 98.19 88 GLU A C 1
ATOM 663 O O . GLU A 1 88 ? -18.397 -0.546 14.534 1.00 98.19 88 GLU A O 1
ATOM 668 N N . GLY A 1 89 ? -16.404 -0.768 15.537 1.00 97.00 89 GLY A N 1
ATOM 669 C CA . GLY A 1 89 ? -16.259 -2.198 15.248 1.00 97.00 89 GLY A CA 1
ATOM 670 C C . GLY A 1 89 ? -16.090 -2.515 13.755 1.00 97.00 89 GLY A C 1
ATOM 671 O O . GLY A 1 89 ? -16.360 -3.636 13.330 1.00 97.00 89 GLY A O 1
ATOM 672 N N . ARG A 1 90 ? -15.669 -1.539 12.940 1.00 97.88 90 ARG A N 1
ATOM 673 C CA . ARG A 1 90 ? -15.401 -1.720 11.507 1.00 97.88 90 ARG A CA 1
ATOM 674 C C . ARG A 1 90 ? -13.953 -2.141 11.280 1.00 97.88 90 ARG A C 1
ATOM 676 O O . ARG A 1 90 ? -13.048 -1.704 11.984 1.00 97.88 90 ARG A O 1
ATOM 683 N N . CYS A 1 91 ? -13.731 -2.936 10.238 1.00 97.62 91 CYS A N 1
ATOM 684 C CA . CYS A 1 91 ? -12.400 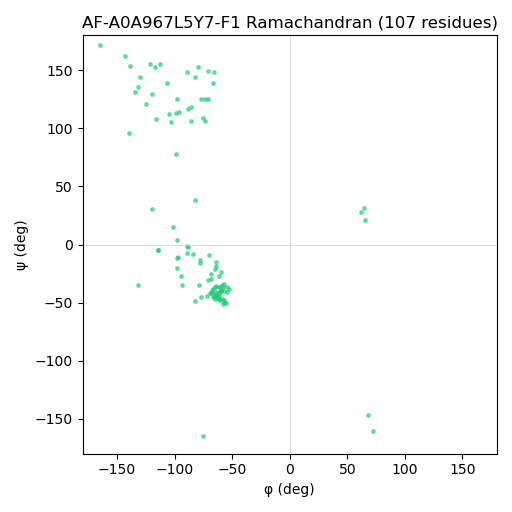-3.306 9.776 1.00 97.62 91 CYS A CA 1
ATOM 685 C C . CYS A 1 91 ? -12.364 -3.299 8.247 1.00 97.62 91 CYS A C 1
ATOM 687 O O . CYS A 1 91 ? -12.812 -4.238 7.594 1.00 97.62 91 CYS A O 1
ATOM 689 N N . THR A 1 92 ? -11.912 -2.189 7.668 1.00 97.75 92 THR A N 1
ATOM 690 C CA . THR A 1 92 ? -11.949 -1.955 6.220 1.00 97.75 92 THR A CA 1
ATOM 691 C C . THR A 1 92 ? -10.706 -1.211 5.740 1.00 97.75 92 THR A C 1
ATOM 693 O O . THR A 1 92 ? -9.993 -0.580 6.526 1.00 97.75 92 THR A O 1
ATOM 696 N N . VAL A 1 93 ? -10.454 -1.276 4.430 1.00 97.12 93 VAL A N 1
ATOM 697 C CA . VAL A 1 93 ? -9.469 -0.418 3.765 1.00 97.12 93 VAL A CA 1
ATOM 698 C C . VAL A 1 93 ? -10.146 0.896 3.392 1.00 97.12 93 VAL A C 1
ATOM 700 O O . VAL A 1 93 ? -11.074 0.914 2.584 1.00 97.12 93 VAL A O 1
ATOM 703 N N . GLU A 1 94 ? -9.664 2.004 3.943 1.00 97.75 94 GLU A N 1
ATOM 704 C CA . GLU A 1 94 ? -10.111 3.344 3.575 1.00 97.75 94 GLU A CA 1
ATOM 705 C C . GLU A 1 94 ? -8.987 4.123 2.882 1.00 97.75 94 GLU A C 1
ATOM 707 O O . GLU A 1 94 ? -7.796 3.877 3.064 1.00 97.75 94 GLU A O 1
ATOM 712 N N . ASN A 1 95 ? -9.376 5.097 2.067 1.00 97.62 95 ASN A N 1
ATOM 713 C CA . ASN A 1 95 ? -8.450 5.981 1.375 1.00 97.62 95 ASN A CA 1
ATOM 714 C C . ASN A 1 95 ? -8.664 7.407 1.885 1.00 97.62 95 ASN A C 1
ATOM 716 O O . ASN A 1 95 ? -9.702 8.009 1.587 1.00 97.62 95 ASN A O 1
ATOM 720 N N . GLN A 1 96 ? -7.713 7.916 2.672 1.00 97.94 96 GLN A N 1
ATOM 721 C CA . GLN A 1 96 ? -7.641 9.324 3.070 1.00 97.94 96 GLN A CA 1
ATOM 722 C C . GLN A 1 96 ? -7.053 10.160 1.923 1.00 97.94 96 GLN A C 1
ATOM 724 O O . GLN A 1 96 ? -7.530 11.261 1.646 1.00 97.94 96 GLN A O 1
ATOM 729 N N . TYR A 1 97 ? -6.110 9.596 1.166 1.00 97.12 97 TYR A N 1
ATOM 730 C CA . TYR A 1 97 ? -5.386 10.274 0.090 1.00 97.12 97 TYR A CA 1
ATOM 731 C C . TYR A 1 97 ? -6.134 10.316 -1.260 1.00 97.12 97 TYR A C 1
ATOM 733 O O . TYR A 1 97 ? -5.540 10.218 -2.338 1.00 97.12 97 TYR A O 1
ATOM 741 N N . ARG A 1 98 ? -7.462 10.502 -1.229 1.00 94.12 98 ARG A N 1
ATOM 742 C CA . ARG A 1 98 ? -8.354 10.431 -2.413 1.00 94.12 98 ARG A CA 1
ATOM 743 C C . ARG A 1 98 ? -8.021 11.430 -3.515 1.00 94.12 98 ARG A C 1
ATOM 745 O O . ARG A 1 98 ? -8.374 11.205 -4.664 1.00 94.12 98 ARG A O 1
ATOM 752 N N . ARG A 1 99 ? -7.349 12.530 -3.164 1.00 94.06 99 ARG A N 1
ATOM 753 C CA . ARG A 1 99 ? -6.893 13.542 -4.127 1.00 94.06 99 ARG A CA 1
ATOM 754 C C . ARG A 1 99 ? -5.855 13.012 -5.118 1.00 94.06 99 ARG A C 1
ATOM 756 O O . ARG A 1 99 ? -5.637 13.650 -6.139 1.00 94.06 99 ARG A O 1
ATOM 763 N N . ALA A 1 100 ? -5.203 11.893 -4.804 1.00 94.00 100 ALA A N 1
ATOM 764 C CA . ALA A 1 100 ? -4.114 11.355 -5.608 1.00 94.00 100 ALA A CA 1
ATOM 765 C C . ALA A 1 100 ? -4.273 9.852 -5.900 1.00 94.00 100 ALA A C 1
ATOM 767 O O . ALA A 1 100 ? -3.927 9.399 -6.986 1.00 94.00 100 ALA A O 1
ATOM 768 N N . VAL A 1 101 ? -4.828 9.073 -4.966 1.00 95.12 101 VAL A N 1
ATOM 769 C CA . VAL A 1 101 ? -4.950 7.615 -5.098 1.00 95.12 101 VAL A CA 1
ATOM 770 C C . VAL A 1 101 ? -6.331 7.227 -5.624 1.00 95.12 101 VAL A C 1
ATOM 772 O O . VAL A 1 101 ? -7.330 7.375 -4.917 1.00 95.12 101 VAL A O 1
ATOM 775 N N . ALA A 1 102 ? -6.379 6.671 -6.835 1.00 92.31 102 ALA A N 1
ATOM 776 C CA . ALA A 1 102 ? -7.563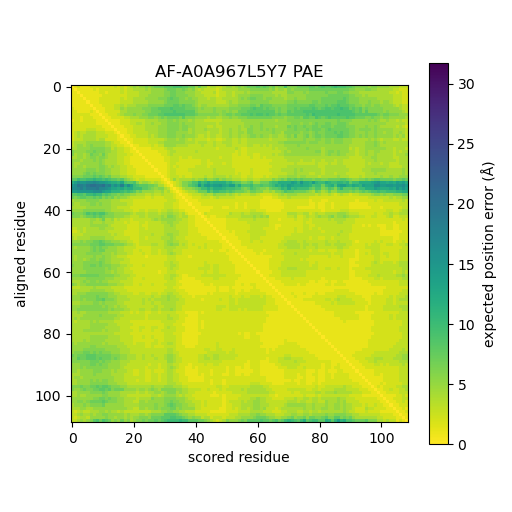 6.000 -7.369 1.00 92.31 102 ALA A CA 1
ATOM 777 C C . ALA A 1 102 ? -7.683 4.564 -6.811 1.00 92.31 102 ALA A C 1
ATOM 779 O O . ALA A 1 102 ? -6.657 3.949 -6.513 1.00 92.31 102 ALA A O 1
ATOM 780 N N . PRO A 1 103 ? -8.897 3.985 -6.703 1.00 88.19 103 PRO A N 1
ATOM 781 C CA . PRO A 1 103 ? -9.078 2.609 -6.218 1.00 88.19 103 PRO A CA 1
ATOM 782 C C . PRO A 1 103 ? -8.255 1.568 -6.986 1.00 88.19 103 PRO A C 1
ATOM 784 O O . PRO A 1 103 ? -7.716 0.639 -6.383 1.00 88.19 103 PRO A O 1
ATOM 787 N N . ASP A 1 104 ? -8.117 1.775 -8.296 1.00 91.12 104 ASP A N 1
ATOM 788 C CA . ASP A 1 104 ? -7.453 0.856 -9.225 1.00 91.12 104 ASP A CA 1
ATOM 789 C C . ASP A 1 104 ? -5.998 1.249 -9.521 1.00 91.12 104 ASP A C 1
ATOM 791 O O . ASP A 1 104 ? -5.337 0.603 -10.329 1.00 91.12 104 ASP A O 1
ATOM 795 N N . GLY A 1 105 ? -5.489 2.293 -8.857 1.00 93.69 105 GLY A N 1
ATOM 796 C CA . GLY A 1 105 ? -4.129 2.784 -9.060 1.00 93.69 105 GLY A CA 1
ATOM 797 C C . GLY A 1 105 ? -3.921 3.406 -10.439 1.00 93.69 105 GLY A C 1
ATOM 798 O O . GLY A 1 105 ? -4.828 4.026 -11.000 1.00 93.69 105 GLY A O 1
ATOM 799 N N . ASN A 1 106 ? -2.710 3.256 -10.976 1.00 95.12 106 ASN A N 1
ATOM 800 C CA . ASN A 1 106 ? -2.340 3.745 -12.298 1.00 95.12 106 ASN A CA 1
ATOM 801 C C . ASN A 1 106 ? -2.302 2.577 -13.300 1.00 95.12 106 ASN A C 1
ATOM 803 O O . ASN A 1 106 ? -1.327 1.828 -13.306 1.00 95.12 106 ASN A O 1
ATOM 807 N N . PRO A 1 107 ? -3.289 2.445 -14.204 1.00 91.38 107 PRO A N 1
ATOM 808 C CA . PRO A 1 107 ? -3.360 1.320 -15.139 1.00 91.38 107 PRO A CA 1
ATOM 809 C C . PRO A 1 107 ? -2.281 1.342 -16.235 1.00 91.38 107 PRO A C 1
ATOM 811 O O . PRO A 1 107 ? -2.183 0.390 -17.004 1.00 91.38 107 PRO A O 1
ATOM 814 N N . ARG A 1 108 ? -1.510 2.433 -16.363 1.00 93.12 108 ARG A N 1
ATOM 815 C CA . ARG A 1 108 ? -0.422 2.570 -17.349 1.00 93.12 108 ARG A CA 1
ATOM 816 C C . ARG A 1 108 ? 0.967 2.267 -16.783 1.00 93.12 108 ARG A C 1
ATOM 818 O O . ARG A 1 108 ? 1.918 2.273 -17.565 1.00 93.12 108 ARG A O 1
ATOM 825 N N . ALA A 1 109 ? 1.088 2.135 -15.463 1.00 86.38 109 ALA A N 1
ATOM 826 C CA . ALA A 1 109 ? 2.346 1.800 -14.803 1.00 86.38 109 ALA A CA 1
ATOM 827 C C . ALA A 1 109 ? 2.690 0.323 -15.025 1.00 86.38 109 ALA A C 1
ATOM 829 O O . ALA A 1 109 ? 3.891 0.047 -15.244 1.00 86.38 109 ALA A O 1
#

Radius of gyration: 17.09 Å; Cα contacts (8 Å, |Δi|>4): 138; chains: 1; bounding box: 41×31×48 Å

Mean predicted aligned error: 3.52 Å

Secondary structure (DSSP, 8-state):
-HHHHHTT-TT---------HHHHHHHHHTSTT---S-EEEEHHHHHHH-SGGGHHHHHHH---EEEE-SSHHHHHHHHHHHHHHHHTT---EEES-TTT--TT--TT-

pLDDT: mean 94.43, std 4.16, range [76.38, 98.62]

Sequence (109 aa):
VLLAREQGLANFSIVSNQVTVPAAVRALLDAPETRLDAFIAPGHVSLVTGSRPYGFMAADYGKPVVISGFEPTDLLQATLMILRQQREGRCTVENQYRRAVAPDGNPRA

Solvent-accessible surface area (backbone atoms only — not comparable to full-atom values): 6459 Å² total; per-residue (Å²): 108,69,66,45,60,77,68,66,51,86,88,69,84,80,89,83,81,84,81,59,69,60,62,56,50,47,60,49,70,73,37,91,84,60,89,72,76,59,47,77,41,62,37,74,62,22,35,49,57,15,54,63,73,53,46,55,42,21,73,77,67,63,26,27,33,22,29,15,50,86,52,74,67,32,49,52,50,27,51,51,50,51,54,48,29,59,76,69,74,49,55,48,79,45,68,67,31,57,94,70,37,42,66,73,24,38,93,84,115